Protein AF-A0A4U2MCZ2-F1 (afdb_monomer_lite)

Secondary structure (DSSP, 8-state):
-HHHHHHHHHHHHHHHHHHHTS-HHHHH---SSTTSSHHHHHHHHHHHHHHHHHHHHTPPPPPPPP--

Radius of gyration: 13.89 Å; chains: 1; bounding box: 30×23×35 Å

Organism: NCBI:txid1890302

Structure (mmCIF, N/CA/C/O backbone):
data_AF-A0A4U2MCZ2-F1
#
_entry.id   AF-A0A4U2MCZ2-F1
#
loop_
_atom_site.group_PDB
_atom_site.id
_atom_site.type_symbol
_atom_site.label_atom_id
_atom_site.label_alt_id
_atom_site.label_comp_id
_atom_site.label_asym_id
_atom_site.label_entity_id
_atom_site.label_seq_id
_atom_site.pdbx_PDB_ins_code
_atom_site.Cartn_x
_atom_site.Cartn_y
_atom_site.Cartn_z
_atom_site.occupancy
_atom_site.B_iso_or_equiv
_atom_site.auth_seq_id
_atom_site.auth_comp_id
_atom_site.auth_asym_id
_atom_site.auth_atom_id
_atom_site.pdbx_PDB_model_num
ATOM 1 N N . MET A 1 1 ? 0.905 -1.472 -19.862 1.00 84.88 1 MET A N 1
ATOM 2 C CA . MET A 1 1 ? 1.372 -1.755 -18.486 1.00 84.88 1 MET A CA 1
ATOM 3 C C . MET A 1 1 ? 1.375 -0.520 -17.594 1.00 84.88 1 MET A C 1
ATOM 5 O O . MET A 1 1 ? 0.694 -0.567 -16.585 1.00 84.88 1 MET A O 1
ATOM 9 N N . LEU A 1 2 ? 2.017 0.601 -17.961 1.00 95.38 2 LEU A N 1
ATOM 10 C CA . LEU A 1 2 ? 2.054 1.811 -17.111 1.00 95.38 2 LEU A CA 1
ATOM 11 C C . LEU A 1 2 ? 0.670 2.314 -16.647 1.00 95.38 2 LEU A C 1
ATOM 13 O O . LEU A 1 2 ? 0.524 2.741 -15.511 1.00 95.38 2 LEU A O 1
ATOM 17 N N . LYS A 1 3 ? -0.364 2.204 -17.492 1.00 97.81 3 LYS A N 1
ATOM 18 C CA . LYS A 1 3 ? -1.742 2.575 -17.129 1.00 97.81 3 LYS A CA 1
ATOM 19 C C . LYS A 1 3 ? -2.303 1.794 -15.931 1.00 97.81 3 LYS A C 1
ATOM 21 O O . LYS A 1 3 ? -3.081 2.359 -15.178 1.00 97.81 3 LYS A O 1
ATOM 26 N N . LEU A 1 4 ? -1.894 0.536 -15.742 1.00 98.19 4 LEU A N 1
ATOM 27 C CA . LEU A 1 4 ? -2.312 -0.271 -14.590 1.00 98.19 4 LEU A CA 1
ATOM 28 C C . LEU A 1 4 ? -1.609 0.186 -13.306 1.00 98.19 4 LEU A C 1
ATOM 30 O O . LEU A 1 4 ? -2.259 0.280 -12.276 1.00 98.19 4 LEU A O 1
ATOM 34 N N . PHE A 1 5 ? -0.324 0.555 -13.379 1.00 97.50 5 PHE A N 1
ATOM 35 C CA . PHE A 1 5 ? 0.384 1.171 -12.248 1.00 97.50 5 PHE A CA 1
ATOM 36 C C . PHE A 1 5 ? -0.251 2.503 -11.851 1.00 97.50 5 PHE A C 1
ATOM 38 O O . PHE A 1 5 ? -0.571 2.703 -10.689 1.00 97.50 5 PHE A O 1
ATOM 45 N N . GLN A 1 6 ? -0.524 3.376 -12.825 1.00 98.44 6 GLN A N 1
ATOM 46 C CA . GLN A 1 6 ? -1.197 4.655 -12.573 1.00 98.44 6 GLN A CA 1
ATOM 47 C C . GLN A 1 6 ? -2.567 4.464 -11.912 1.00 98.44 6 GLN A C 1
ATOM 49 O O . GLN A 1 6 ? -2.904 5.193 -10.987 1.00 98.44 6 GLN A O 1
ATOM 54 N N . TYR A 1 7 ? -3.338 3.474 -12.368 1.00 98.56 7 TYR A N 1
ATOM 55 C CA . TYR A 1 7 ? -4.609 3.114 -11.747 1.00 98.56 7 TYR A CA 1
ATOM 56 C C . TYR A 1 7 ? -4.428 2.620 -10.305 1.00 98.56 7 TYR A C 1
ATOM 58 O O . TYR A 1 7 ? -5.092 3.129 -9.408 1.00 98.56 7 TYR A O 1
ATOM 66 N N . ASN A 1 8 ? -3.509 1.678 -10.069 1.00 98.50 8 ASN A N 1
ATOM 67 C CA . ASN A 1 8 ? -3.243 1.147 -8.731 1.00 98.50 8 ASN A CA 1
ATOM 68 C C . ASN A 1 8 ? -2.798 2.247 -7.761 1.00 98.50 8 ASN A C 1
ATOM 70 O O . ASN A 1 8 ? -3.249 2.262 -6.621 1.00 98.50 8 ASN A O 1
ATOM 74 N N . TRP A 1 9 ? -1.941 3.170 -8.206 1.00 98.50 9 TRP A N 1
ATOM 75 C CA . TRP A 1 9 ? -1.479 4.288 -7.386 1.00 98.50 9 TRP A CA 1
ATOM 76 C C . TRP A 1 9 ? -2.606 5.269 -7.068 1.00 98.50 9 TRP A C 1
ATOM 78 O O . TRP A 1 9 ? -2.757 5.612 -5.905 1.00 98.50 9 TRP A O 1
ATOM 88 N N . GLN A 1 10 ? -3.455 5.621 -8.042 1.00 98.75 10 GLN A N 1
ATOM 89 C CA . GLN A 1 10 ? -4.629 6.462 -7.783 1.00 98.75 10 GLN A CA 1
ATOM 90 C C . GLN A 1 10 ? -5.557 5.827 -6.742 1.00 98.75 10 GLN A C 1
ATOM 92 O O . GLN A 1 10 ? -5.931 6.473 -5.772 1.00 98.75 10 GLN A O 1
ATOM 97 N N . VAL A 1 11 ? -5.900 4.546 -6.915 1.00 98.69 11 VAL A N 1
ATOM 98 C CA . VAL A 1 11 ? -6.777 3.843 -5.969 1.00 98.69 11 VAL A CA 1
ATOM 99 C C . VAL A 1 11 ? -6.120 3.738 -4.592 1.00 98.69 11 VAL A C 1
ATOM 101 O O . VAL A 1 11 ? -6.800 3.885 -3.583 1.00 98.69 11 VAL A O 1
ATOM 104 N N . ARG A 1 12 ? -4.803 3.506 -4.524 1.00 98.62 12 ARG A N 1
ATOM 105 C CA . ARG A 1 12 ? -4.059 3.477 -3.258 1.00 98.62 12 ARG A CA 1
ATOM 106 C C . ARG A 1 12 ? -4.098 4.831 -2.545 1.00 98.62 12 ARG A C 1
ATOM 108 O O . ARG A 1 12 ? -4.300 4.843 -1.335 1.00 98.62 12 ARG A O 1
ATOM 115 N N . ASP A 1 13 ? -3.959 5.935 -3.274 1.00 98.62 13 ASP A N 1
ATOM 116 C CA . ASP A 1 13 ? -4.071 7.284 -2.710 1.00 98.62 13 ASP A CA 1
ATOM 117 C C . ASP A 1 13 ? -5.492 7.543 -2.183 1.00 98.62 13 ASP A C 1
ATOM 119 O O . ASP A 1 13 ? -5.645 8.023 -1.061 1.00 98.62 13 ASP A O 1
ATOM 123 N N . ASP A 1 14 ? -6.527 7.115 -2.914 1.00 98.69 14 ASP A N 1
ATOM 124 C CA . ASP A 1 14 ? -7.919 7.202 -2.452 1.00 98.69 14 ASP A CA 1
ATOM 125 C C . ASP A 1 14 ? -8.137 6.407 -1.142 1.00 98.69 14 ASP A C 1
ATOM 127 O O . ASP A 1 14 ? -8.829 6.868 -0.230 1.00 98.69 14 ASP A O 1
ATOM 131 N N . TRP A 1 15 ? -7.515 5.226 -1.008 1.00 98.56 15 TRP A N 1
ATOM 132 C CA . TRP A 1 15 ? -7.529 4.443 0.237 1.00 98.56 15 TRP A CA 1
ATOM 133 C C . TRP A 1 15 ? -6.790 5.140 1.382 1.00 98.56 15 TRP A C 1
ATOM 135 O O . TRP A 1 15 ? -7.257 5.070 2.520 1.00 98.56 15 TRP A O 1
ATOM 145 N N . PHE A 1 16 ? -5.662 5.802 1.110 1.00 98.25 16 PHE A N 1
ATOM 146 C CA . PHE A 1 16 ? -4.950 6.573 2.128 1.00 98.25 16 PHE A CA 1
ATOM 147 C C . PHE A 1 16 ? -5.783 7.752 2.623 1.00 98.25 16 PHE A C 1
ATOM 149 O O . PHE A 1 16 ? -5.945 7.880 3.832 1.00 98.25 16 PHE A O 1
ATOM 156 N N . THR A 1 17 ? -6.390 8.532 1.724 1.00 98.50 17 THR A N 1
ATOM 157 C CA . THR A 1 17 ? -7.302 9.622 2.105 1.00 98.50 17 THR A CA 1
ATOM 158 C C . THR A 1 17 ? -8.470 9.109 2.942 1.00 98.50 17 THR A C 1
ATOM 160 O O . THR A 1 17 ? -8.805 9.705 3.958 1.00 98.50 17 THR A O 1
ATOM 163 N N . TRP A 1 18 ? -9.061 7.964 2.588 1.00 98.06 18 TRP A N 1
ATOM 164 C CA . TRP A 1 18 ? -10.121 7.365 3.404 1.00 98.06 18 TRP A CA 1
ATOM 165 C C . TRP A 1 18 ? -9.646 6.960 4.814 1.00 98.06 18 TRP A C 1
ATOM 167 O O . TRP A 1 18 ? -10.408 7.052 5.776 1.00 98.06 18 TRP A O 1
ATOM 177 N N . CYS A 1 19 ? -8.386 6.538 4.961 1.00 98.06 19 CYS A N 1
ATOM 178 C CA . CYS A 1 19 ? -7.808 6.174 6.256 1.00 98.06 19 CYS A CA 1
ATOM 179 C C . CYS A 1 19 ? -7.512 7.384 7.161 1.00 98.06 19 CYS A C 1
ATOM 181 O O . CYS A 1 19 ? -7.387 7.190 8.369 1.00 98.06 19 CYS A O 1
ATOM 183 N N . GLU A 1 20 ? -7.400 8.605 6.624 1.00 97.25 20 GLU A N 1
ATOM 184 C CA . GLU A 1 20 ? -7.117 9.819 7.415 1.00 97.25 20 GLU A CA 1
ATOM 185 C C . GLU A 1 20 ? -8.228 10.134 8.429 1.00 97.25 20 GLU A C 1
ATOM 187 O O . GLU A 1 20 ? -7.948 10.639 9.516 1.00 97.25 20 GLU A O 1
ATOM 192 N N . ASP A 1 21 ? -9.471 9.762 8.119 1.00 96.00 21 ASP A N 1
ATOM 193 C CA . ASP A 1 21 ? -10.627 9.944 9.004 1.00 96.00 21 ASP A CA 1
ATOM 194 C C . ASP A 1 21 ? -10.736 8.854 10.095 1.00 96.00 21 ASP A C 1
ATOM 196 O O . ASP A 1 21 ? -11.636 8.891 10.942 1.00 96.00 21 ASP A O 1
ATOM 200 N N . MET A 1 22 ? -9.845 7.854 10.095 1.00 97.06 22 MET A N 1
ATOM 201 C CA . MET A 1 22 ? -9.888 6.717 11.017 1.00 97.06 22 MET A CA 1
ATOM 202 C C . MET A 1 22 ? -8.949 6.889 12.213 1.00 97.06 22 MET A C 1
ATOM 204 O O . MET A 1 22 ? -7.854 7.441 12.119 1.00 97.06 22 MET A O 1
ATOM 208 N N . SER A 1 23 ? -9.335 6.326 13.362 1.00 97.69 23 SER A N 1
ATOM 209 C CA . SER A 1 23 ? -8.424 6.228 14.502 1.00 97.69 23 SER A CA 1
ATOM 210 C C . SER A 1 23 ? -7.315 5.207 14.232 1.00 97.69 23 SER A C 1
ATOM 212 O O . SER A 1 23 ? -7.527 4.186 13.571 1.00 97.69 23 SER A O 1
ATOM 214 N N . ALA A 1 24 ? -6.140 5.431 14.827 1.00 96.06 24 ALA A N 1
ATOM 215 C CA . ALA A 1 24 ? -5.034 4.476 14.763 1.00 96.06 24 ALA A CA 1
ATOM 216 C C . ALA A 1 24 ? -5.444 3.075 15.255 1.00 96.06 24 ALA A C 1
ATOM 218 O O . ALA A 1 24 ? -5.036 2.078 14.666 1.00 96.06 24 ALA A O 1
ATOM 219 N N . GLU A 1 25 ? -6.299 2.998 16.282 1.00 97.56 25 GLU A N 1
ATOM 220 C CA . GLU A 1 25 ? -6.847 1.737 16.793 1.00 97.56 25 GLU A CA 1
ATOM 221 C C . GLU A 1 25 ? -7.609 0.962 15.710 1.00 97.56 25 GLU A C 1
ATOM 223 O O . GLU A 1 25 ? -7.368 -0.230 15.527 1.00 97.56 25 GLU A O 1
ATOM 228 N N . GLU A 1 26 ? -8.484 1.620 14.942 1.00 97.88 26 GLU A N 1
ATOM 229 C CA . GLU A 1 26 ? -9.254 0.949 13.889 1.00 97.88 26 GLU A CA 1
ATOM 230 C C . GLU A 1 26 ? -8.393 0.522 12.693 1.00 97.88 26 GLU A C 1
ATOM 232 O O . GLU A 1 26 ? -8.688 -0.507 12.068 1.00 97.88 26 GLU A O 1
ATOM 237 N N . LEU A 1 27 ? -7.315 1.263 12.411 1.00 97.62 27 LEU A N 1
ATOM 238 C CA . LEU A 1 27 ? -6.345 0.936 11.363 1.00 97.62 27 LEU A CA 1
ATOM 239 C C . LEU A 1 27 ? -5.537 -0.333 11.686 1.00 97.62 27 LEU A C 1
ATOM 241 O O . LEU A 1 27 ? -5.302 -1.149 10.788 1.00 97.62 27 LEU A O 1
ATOM 245 N N . VAL A 1 28 ? -5.146 -0.529 12.953 1.00 96.62 28 VAL A N 1
ATOM 246 C CA . VAL A 1 28 ? -4.341 -1.688 13.400 1.00 96.62 28 VAL A CA 1
ATOM 247 C C . VAL A 1 28 ? -5.169 -2.857 13.937 1.00 96.62 28 VAL A C 1
ATOM 249 O O . VAL A 1 28 ? -4.633 -3.946 14.153 1.00 96.62 28 VAL A O 1
ATOM 252 N N . LYS A 1 29 ? -6.476 -2.661 14.137 1.00 97.06 29 LYS A N 1
ATOM 253 C CA . LYS A 1 29 ? -7.398 -3.674 14.659 1.00 97.06 29 LYS A CA 1
ATOM 254 C C . LYS A 1 29 ? -7.285 -4.991 13.898 1.00 97.06 29 LYS A C 1
ATOM 256 O O . LYS A 1 29 ? -7.431 -5.020 12.673 1.00 97.06 29 LYS A O 1
ATOM 261 N N . LYS A 1 30 ? -7.082 -6.083 14.643 1.00 96.94 30 LYS A N 1
ATOM 262 C CA . LYS A 1 30 ? -6.964 -7.428 14.071 1.00 96.94 30 LYS A CA 1
ATOM 263 C C . LYS A 1 30 ? -8.313 -7.876 13.489 1.00 96.94 30 LYS A C 1
ATOM 265 O O . LYS A 1 30 ? -9.353 -7.788 14.144 1.00 96.94 30 LYS A O 1
ATOM 270 N N . ARG A 1 31 ? -8.294 -8.347 12.244 1.00 96.94 31 ARG A N 1
ATOM 271 C CA . ARG A 1 31 ? -9.448 -8.829 11.467 1.00 96.94 31 ARG A CA 1
ATOM 272 C C . ARG A 1 31 ? -9.112 -10.193 10.856 1.00 96.94 31 ARG A C 1
ATOM 274 O O . ARG A 1 31 ? -7.945 -10.541 10.703 1.00 96.94 31 ARG A O 1
ATOM 281 N N . VAL A 1 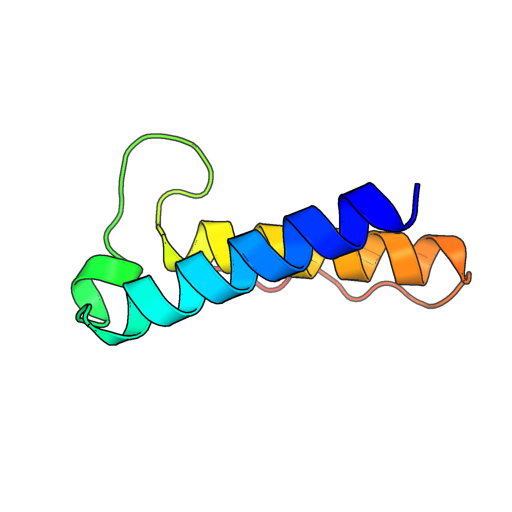32 ? -10.135 -10.979 10.521 1.00 97.69 32 VAL A N 1
ATOM 282 C CA . VAL A 1 32 ? -9.950 -12.283 9.863 1.00 97.69 32 VAL A CA 1
ATOM 283 C C . VAL A 1 32 ? -9.711 -12.073 8.367 1.00 97.69 32 VAL A C 1
ATOM 285 O O . VAL A 1 32 ? -10.531 -11.446 7.700 1.00 97.69 32 VAL A O 1
ATOM 288 N N . GLY A 1 33 ? -8.623 -12.649 7.849 1.00 94.56 33 GLY A N 1
ATOM 289 C CA . GLY A 1 33 ? -8.268 -12.635 6.427 1.00 94.56 33 GLY A CA 1
ATOM 290 C C . GLY A 1 33 ? -7.103 -11.700 6.084 1.00 94.56 33 GLY A C 1
ATOM 291 O O . GLY A 1 33 ? -6.866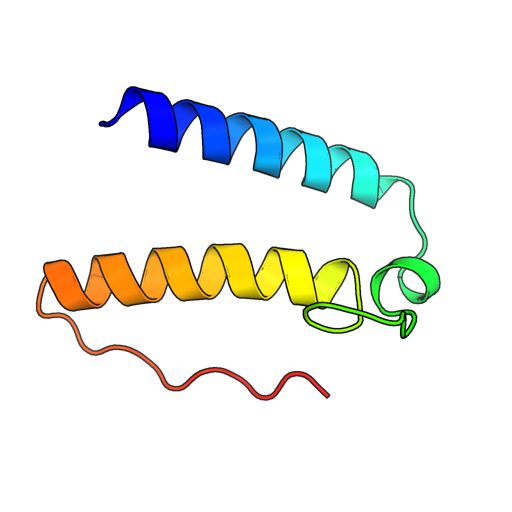 -10.695 6.754 1.00 94.56 33 GLY A O 1
ATOM 292 N N . GLY A 1 34 ? -6.373 -12.046 5.018 1.00 93.75 34 GLY A N 1
ATOM 293 C CA . GLY A 1 34 ? -5.225 -11.272 4.534 1.00 93.75 34 GLY A CA 1
ATOM 294 C C . GLY A 1 34 ? -4.144 -11.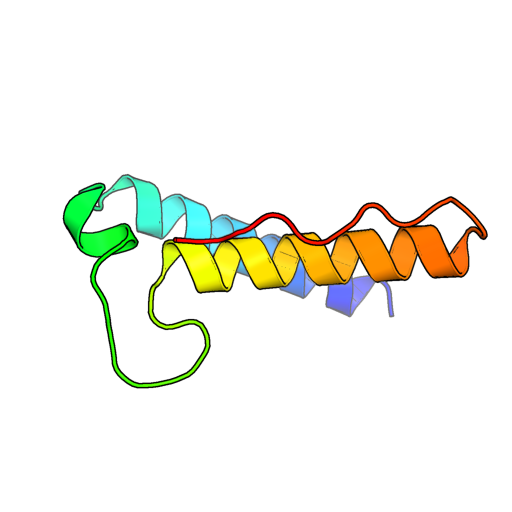060 5.601 1.00 93.75 34 GLY A C 1
ATOM 295 O O . GLY A 1 34 ? -3.873 -11.955 6.399 1.00 93.75 34 GLY A O 1
ATOM 296 N N . PHE A 1 35 ? -3.568 -9.854 5.631 1.00 92.06 35 PHE A N 1
ATOM 297 C CA . PHE A 1 35 ? -2.519 -9.427 6.572 1.00 92.06 35 PHE A CA 1
ATOM 298 C C . PHE A 1 35 ? -3.050 -8.999 7.952 1.00 92.06 35 PHE A C 1
ATOM 300 O O . PHE A 1 35 ? -2.315 -8.489 8.798 1.00 92.06 35 PHE A O 1
ATOM 307 N N . GLY A 1 36 ? -4.339 -9.215 8.216 1.00 94.56 36 GLY A N 1
ATOM 308 C CA . GLY A 1 36 ? -4.916 -9.100 9.551 1.00 94.56 36 GLY A CA 1
ATOM 309 C C . GLY A 1 36 ? -5.221 -7.682 10.033 1.00 94.56 36 GLY A C 1
ATOM 310 O O . GLY A 1 36 ? -5.886 -7.562 11.052 1.00 94.56 36 GLY A O 1
ATOM 311 N N . SER A 1 37 ? -4.824 -6.613 9.340 1.00 96.25 37 SER A N 1
ATOM 312 C CA . SER A 1 37 ? -5.292 -5.242 9.613 1.00 96.25 37 SER A CA 1
ATOM 313 C C . SER A 1 37 ? -5.280 -4.378 8.348 1.00 96.25 37 SER A C 1
ATOM 315 O O . SER A 1 37 ? -4.703 -4.766 7.328 1.00 96.25 37 SER A O 1
ATOM 317 N N . ILE A 1 38 ? -5.934 -3.211 8.398 1.00 97.38 38 ILE A N 1
ATOM 318 C CA . ILE A 1 38 ? -5.997 -2.279 7.259 1.00 97.38 38 ILE A CA 1
ATOM 319 C C . ILE A 1 38 ? -4.600 -1.724 6.985 1.00 97.38 38 ILE A C 1
ATOM 321 O O . ILE A 1 38 ? -4.106 -1.821 5.862 1.00 97.38 38 ILE A O 1
ATOM 325 N N . LEU A 1 39 ? -3.938 -1.221 8.032 1.00 96.69 39 LEU A N 1
ATOM 326 C CA . LEU A 1 39 ? -2.609 -0.630 7.913 1.00 96.69 39 LEU A CA 1
ATOM 327 C C . LEU A 1 39 ? -1.575 -1.641 7.407 1.00 96.69 39 LEU A C 1
ATOM 329 O O . LEU A 1 39 ? -0.819 -1.326 6.493 1.00 96.69 39 LEU A O 1
ATOM 333 N N . HIS A 1 40 ? -1.575 -2.863 7.950 1.00 95.62 40 HIS A N 1
ATOM 334 C CA . HIS A 1 40 ? -0.630 -3.898 7.528 1.00 95.62 40 HIS A CA 1
ATOM 335 C C . HIS A 1 40 ? -0.858 -4.314 6.071 1.00 95.62 40 HIS A C 1
ATOM 337 O O . HIS A 1 40 ? 0.094 -4.509 5.324 1.00 95.62 40 HIS A O 1
ATOM 343 N N . THR A 1 41 ? -2.117 -4.373 5.629 1.00 97.00 41 THR A N 1
ATOM 344 C CA . THR A 1 41 ? -2.435 -4.684 4.229 1.00 97.00 41 THR A CA 1
ATOM 345 C C . THR A 1 41 ? -1.907 -3.606 3.280 1.00 97.00 41 THR A C 1
ATOM 347 O O . THR A 1 41 ? -1.261 -3.935 2.288 1.00 97.00 41 THR A O 1
ATOM 350 N N . LEU A 1 42 ? -2.148 -2.324 3.577 1.00 97.44 42 LEU A N 1
ATOM 351 C CA . LEU A 1 42 ? -1.656 -1.218 2.747 1.00 97.44 42 LEU A CA 1
ATOM 352 C C . LEU A 1 42 ? -0.125 -1.149 2.739 1.00 97.44 42 LEU A C 1
ATOM 354 O O . LEU A 1 42 ? 0.464 -0.927 1.682 1.00 97.44 42 LEU A O 1
ATOM 358 N 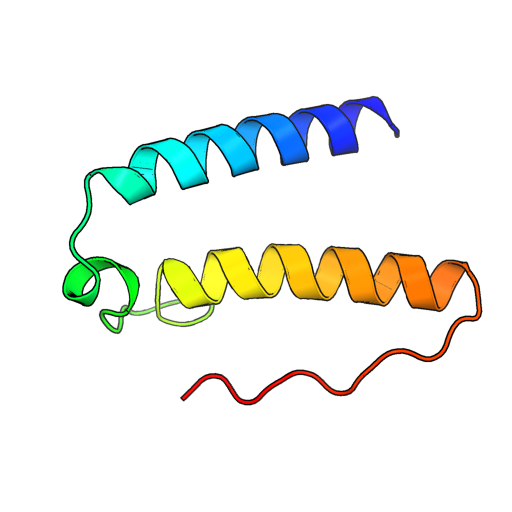N . PHE A 1 43 ? 0.506 -1.389 3.891 1.00 95.31 43 PHE A N 1
ATOM 359 C CA . PHE A 1 43 ? 1.957 -1.485 3.998 1.00 95.31 43 PHE A CA 1
ATOM 360 C C . PHE A 1 43 ? 2.511 -2.590 3.094 1.00 95.31 43 PHE A C 1
ATOM 362 O O . PHE A 1 43 ? 3.337 -2.309 2.229 1.00 95.31 43 PHE A O 1
ATOM 369 N N . HIS A 1 44 ? 1.999 -3.816 3.230 1.00 94.69 44 HIS A N 1
ATOM 370 C CA . HIS A 1 44 ? 2.470 -4.967 2.462 1.00 94.69 44 HIS A CA 1
ATOM 371 C C . HIS A 1 44 ? 2.345 -4.750 0.943 1.00 94.69 44 HIS A C 1
ATOM 373 O O . HIS A 1 44 ? 3.240 -5.114 0.185 1.00 94.69 44 HIS A O 1
ATOM 379 N N . ILE A 1 45 ? 1.265 -4.106 0.480 1.00 96.75 45 ILE A N 1
ATOM 380 C CA . ILE A 1 45 ? 1.086 -3.776 -0.945 1.00 96.75 45 ILE A CA 1
ATOM 381 C C . ILE A 1 45 ? 2.223 -2.881 -1.464 1.00 96.75 45 ILE A C 1
ATOM 383 O O . ILE A 1 45 ? 2.736 -3.115 -2.559 1.00 96.75 45 ILE A O 1
ATOM 387 N N . VAL A 1 46 ? 2.600 -1.845 -0.707 1.00 95.88 46 VAL A N 1
ATOM 388 C CA . VAL A 1 46 ? 3.674 -0.913 -1.091 1.00 95.88 46 VAL A CA 1
ATOM 389 C C . VAL A 1 46 ? 5.038 -1.592 -1.005 1.00 95.88 46 VAL A C 1
ATOM 391 O O . VAL A 1 46 ? 5.847 -1.444 -1.921 1.00 95.88 46 VAL A O 1
ATOM 394 N N . ASP A 1 47 ? 5.275 -2.342 0.071 1.00 94.94 47 ASP A N 1
ATOM 395 C CA . ASP A 1 47 ? 6.539 -3.026 0.328 1.00 94.94 47 ASP A CA 1
ATOM 396 C C . ASP A 1 47 ? 6.864 -4.027 -0.787 1.00 94.94 47 ASP A C 1
ATOM 398 O O . ASP A 1 47 ? 7.894 -3.917 -1.453 1.00 94.94 47 ASP A O 1
ATOM 402 N N . VAL A 1 48 ? 5.918 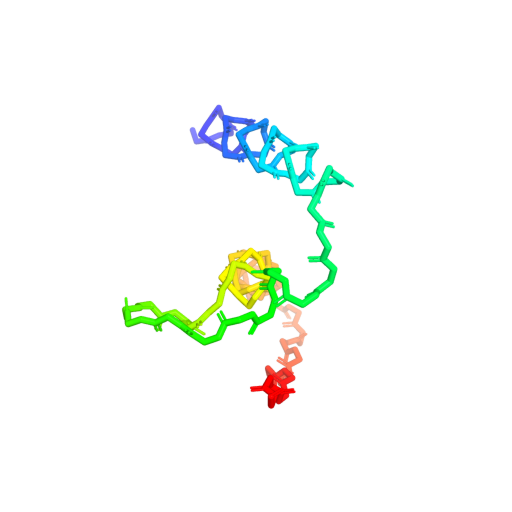-4.909 -1.121 1.00 94.75 48 VAL A N 1
ATOM 403 C CA . VAL A 1 48 ? 6.100 -5.894 -2.193 1.00 94.75 48 VAL A CA 1
ATOM 404 C C . VAL A 1 48 ? 6.283 -5.230 -3.559 1.00 94.75 48 VAL A C 1
ATOM 406 O O . VAL A 1 48 ? 7.148 -5.658 -4.326 1.00 94.75 48 VAL A O 1
ATOM 409 N N . GLU A 1 49 ? 5.518 -4.178 -3.885 1.00 96.50 49 GLU A N 1
ATOM 410 C CA . GLU A 1 49 ? 5.722 -3.425 -5.134 1.00 96.50 49 GLU A CA 1
ATOM 411 C C . GLU A 1 49 ? 7.162 -2.897 -5.222 1.00 96.50 49 GLU A C 1
ATOM 413 O O . GLU A 1 49 ? 7.831 -3.079 -6.244 1.00 96.50 49 GLU A O 1
ATOM 418 N N . TYR A 1 50 ? 7.660 -2.287 -4.147 1.00 95.12 50 TYR A N 1
ATOM 419 C CA . TYR A 1 50 ? 9.007 -1.735 -4.091 1.00 95.12 50 TYR A CA 1
ATOM 420 C C . TYR A 1 50 ? 10.088 -2.819 -4.194 1.00 95.12 50 TYR A C 1
ATOM 422 O O . TYR A 1 50 ? 10.988 -2.701 -5.031 1.00 95.12 50 TYR A O 1
ATOM 430 N N . MET A 1 51 ? 9.969 -3.905 -3.424 1.00 95.50 51 MET A N 1
ATOM 431 C CA . MET A 1 51 ? 10.909 -5.032 -3.447 1.00 95.50 51 MET A CA 1
ATOM 432 C C . MET A 1 51 ? 11.047 -5.638 -4.849 1.00 95.50 51 MET A C 1
ATOM 434 O O . MET A 1 51 ? 12.164 -5.877 -5.313 1.00 95.50 51 MET A O 1
ATOM 438 N N . TRP A 1 52 ? 9.937 -5.840 -5.569 1.00 95.31 52 TRP A N 1
ATOM 439 C CA . TRP A 1 52 ? 9.991 -6.358 -6.940 1.00 95.31 52 TRP A CA 1
ATOM 440 C C . TRP A 1 52 ? 10.661 -5.382 -7.908 1.00 95.31 52 TRP A C 1
ATOM 442 O O . TRP A 1 52 ? 11.421 -5.815 -8.776 1.00 95.31 52 TRP A O 1
ATOM 452 N N . ILE A 1 53 ? 10.428 -4.074 -7.764 1.00 96.25 53 ILE A N 1
ATOM 453 C CA . ILE A 1 53 ? 11.110 -3.067 -8.586 1.00 96.25 53 ILE A CA 1
ATOM 454 C C . ILE A 1 53 ? 12.621 -3.069 -8.322 1.00 96.25 53 ILE A C 1
ATOM 456 O O . ILE A 1 53 ? 13.385 -3.018 -9.287 1.00 96.25 53 ILE A O 1
ATOM 460 N N . LEU A 1 54 ? 13.062 -3.179 -7.064 1.00 96.75 54 LEU A N 1
ATOM 461 C CA . LEU A 1 54 ? 14.485 -3.315 -6.728 1.00 96.75 54 LEU A CA 1
ATOM 462 C C . LEU A 1 54 ? 15.094 -4.578 -7.342 1.00 96.75 54 LEU A C 1
ATOM 464 O O . LEU A 1 54 ? 16.124 -4.503 -8.014 1.00 96.75 54 LEU A O 1
ATOM 468 N N . GLY A 1 55 ? 14.418 -5.720 -7.194 1.00 95.94 55 GLY A N 1
ATOM 469 C CA . GLY A 1 55 ? 14.858 -6.986 -7.779 1.00 95.94 55 GLY A CA 1
ATOM 470 C C . GLY A 1 55 ? 15.001 -6.910 -9.302 1.00 95.94 55 GLY A C 1
ATOM 471 O O . GLY A 1 55 ? 16.000 -7.364 -9.855 1.00 95.94 55 GLY A O 1
ATOM 472 N N . LEU A 1 56 ? 14.057 -6.256 -9.988 1.00 96.25 56 LEU A N 1
ATOM 473 C CA . LEU A 1 56 ? 14.125 -6.026 -11.437 1.00 96.25 56 LEU A CA 1
ATOM 474 C C . LEU A 1 56 ? 15.261 -5.080 -11.854 1.00 96.25 56 LEU A C 1
ATOM 476 O O . LEU A 1 56 ? 15.749 -5.179 -12.980 1.00 96.25 56 LEU A O 1
ATOM 480 N N . ARG A 1 57 ? 15.689 -4.173 -10.972 1.00 97.25 57 ARG A N 1
ATOM 481 C CA . ARG A 1 57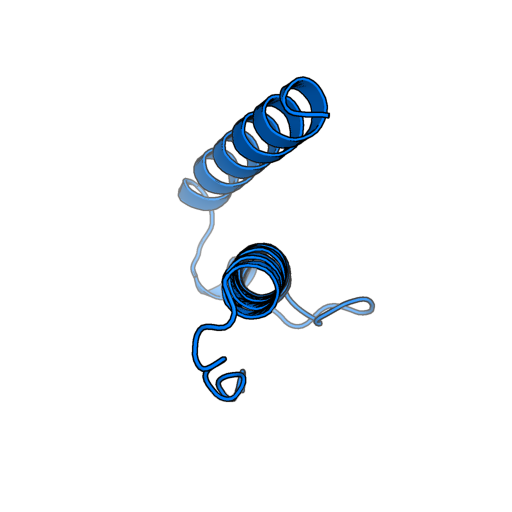 ? 16.851 -3.298 -11.191 1.00 97.25 57 ARG A CA 1
ATOM 482 C C . ARG A 1 57 ? 18.183 -3.959 -10.828 1.00 97.25 57 ARG A C 1
ATOM 484 O O . ARG A 1 57 ? 19.229 -3.396 -11.139 1.00 97.25 57 ARG A O 1
ATOM 491 N N . GLY A 1 58 ? 18.158 -5.142 -10.210 1.00 97.12 58 GLY A N 1
ATOM 492 C CA . GLY A 1 58 ? 19.351 -5.814 -9.691 1.00 97.12 58 GLY A CA 1
ATOM 493 C C . GLY A 1 58 ? 19.912 -5.157 -8.428 1.00 97.12 58 GLY A C 1
ATOM 494 O O . GLY A 1 58 ? 21.092 -5.322 -8.123 1.00 97.12 58 GLY A O 1
ATOM 495 N N . GLU A 1 59 ? 19.087 -4.390 -7.716 1.00 96.88 59 GLU A N 1
ATOM 496 C CA . GLU A 1 59 ? 19.445 -3.752 -6.451 1.00 96.88 59 GLU A CA 1
ATOM 497 C C . GLU A 1 59 ? 19.231 -4.721 -5.276 1.00 96.88 59 GLU A C 1
ATOM 499 O O . GLU A 1 59 ? 18.473 -5.691 -5.368 1.00 96.88 59 GLU A O 1
ATOM 504 N N . SER A 1 60 ? 19.906 -4.468 -4.151 1.00 93.88 60 SER A N 1
ATOM 505 C CA . SER A 1 60 ? 19.722 -5.263 -2.936 1.00 93.88 60 SER A CA 1
ATOM 506 C C . SER A 1 60 ? 18.318 -5.058 -2.374 1.00 93.88 60 SER A C 1
ATOM 508 O O . SER A 1 60 ? 17.935 -3.929 -2.065 1.00 93.88 60 SER A O 1
ATOM 510 N N . VAL A 1 61 ? 17.582 -6.150 -2.196 1.00 91.31 61 VAL A N 1
ATOM 511 C CA . VAL A 1 61 ? 16.257 -6.138 -1.576 1.00 91.31 61 VAL A CA 1
ATOM 512 C C . VAL A 1 61 ? 16.426 -6.199 -0.049 1.00 91.31 61 VAL A C 1
ATOM 514 O O . VAL A 1 61 ? 17.111 -7.106 0.429 1.00 91.31 61 VAL A O 1
ATOM 517 N N . PRO A 1 62 ? 15.869 -5.242 0.717 1.00 85.94 62 PRO A N 1
ATOM 518 C CA . PRO A 1 62 ? 15.910 -5.285 2.177 1.00 85.94 62 PRO A CA 1
ATOM 519 C C . PRO A 1 62 ? 15.060 -6.444 2.720 1.00 85.94 62 PRO A C 1
ATOM 521 O O . PRO A 1 62 ? 14.137 -6.908 2.053 1.00 85.94 62 PRO A O 1
ATOM 524 N N . GLU A 1 63 ? 15.373 -6.913 3.930 1.00 84.56 63 GLU A N 1
ATOM 525 C CA . GLU A 1 63 ? 14.504 -7.866 4.629 1.00 84.56 63 GLU A CA 1
ATOM 526 C C . GLU A 1 63 ? 13.172 -7.203 4.998 1.00 84.56 63 GLU A C 1
ATOM 528 O O . GLU A 1 63 ? 13.139 -6.031 5.383 1.00 84.56 63 GLU A O 1
ATOM 533 N N . GLU A 1 64 ? 12.083 -7.966 4.878 1.00 77.94 64 GLU A N 1
ATOM 534 C CA . GLU A 1 64 ? 10.741 -7.511 5.245 1.00 77.94 64 GLU A CA 1
ATOM 535 C C . GLU A 1 64 ? 10.711 -7.165 6.747 1.00 77.94 64 GLU A C 1
ATOM 537 O O . GLU A 1 64 ? 11.153 -7.969 7.578 1.00 77.94 64 GLU A O 1
ATOM 542 N N . PRO A 1 65 ? 10.228 -5.971 7.132 1.00 77.50 65 PRO A N 1
ATOM 543 C CA . PRO A 1 65 ? 10.167 -5.591 8.533 1.00 77.50 65 PRO A CA 1
ATOM 544 C C . PRO A 1 65 ? 9.116 -6.416 9.280 1.00 77.50 65 PRO A C 1
ATOM 546 O O . PRO A 1 65 ? 8.043 -6.722 8.763 1.00 77.50 65 PRO A O 1
ATOM 549 N N . LEU A 1 66 ? 9.405 -6.729 10.543 1.00 76.88 66 LEU A N 1
ATOM 550 C CA . LEU A 1 66 ? 8.448 -7.403 11.415 1.00 76.88 66 LEU A CA 1
ATOM 551 C C . LEU A 1 66 ? 7.247 -6.485 11.680 1.00 76.88 66 LEU A C 1
ATOM 553 O O . LEU A 1 66 ? 7.389 -5.403 12.251 1.00 76.88 66 LEU A O 1
ATOM 557 N N . PHE A 1 67 ? 6.065 -6.940 11.274 1.00 68.06 67 PHE A N 1
ATOM 558 C CA . PHE A 1 67 ? 4.786 -6.305 11.577 1.00 68.06 67 PHE A CA 1
ATOM 559 C C . PHE A 1 67 ? 4.135 -7.034 12.762 1.00 68.06 67 PHE A C 1
ATOM 561 O O . PHE A 1 67 ? 3.438 -8.037 12.583 1.00 68.06 67 PHE A O 1
ATOM 568 N N . GLU A 1 68 ? 4.397 -6.564 13.983 1.00 59.00 68 GLU A N 1
ATOM 569 C CA . GLU A 1 68 ? 3.768 -7.082 15.215 1.00 59.00 68 GLU A CA 1
ATOM 570 C C . GLU A 1 68 ? 2.408 -6.405 15.490 1.00 59.00 68 GLU A C 1
ATOM 572 O O . GLU A 1 68 ? 2.370 -5.159 15.596 1.00 59.00 68 GLU A O 1
#

pLDDT: mean 94.36, std 7.22, range [59.0, 98.75]

Foldseek 3Di:
DVVVVVVVVVVLVVLVVVCVPDDPCQQQQADPDDLRGNVSNSVVVVLVVVQVVCVVVVHDRDDDDDDD

Sequence (68 aa):
MLKLFQYNWQVRDDWFTWCEDMSAEELVKKRVGGFGSILHTLFHIVDVEYMWILGLRGESVPEEPLFE

InterPro domains:
  IPR007837 DNA damage-inducible protein DinB [PF05163] (3-58)
  IPR007837 DNA damage-inducible protein DinB [PTHR37302] (1-60)
  IPR034660 DinB/YfiT-like putative metalloenzymes [G3DSA:1.20.120.450] (1-68)
  IPR034660 DinB/YfiT-like putative metalloenzymes [SSF109854] (3-65)